Protein AF-A0A3M0Z6K4-F1 (afdb_monomer_lite)

Radius of gyration: 24.85 Å; chains: 1; bounding box: 61×51×43 Å

pLDDT: mean 72.99, std 14.44, range [51.0, 97.12]

Sequence (83 aa):
FLHKIVDGPADKSYGIHVARLAGLPTAVIERAKEVLSNLENDSLDGQNRPRIARDHGRKRKKKNTKSTSRQPSLFDLLEMDDW

Secondary structure (DSSP, 8-state):
------SS--SS-HHHHHHHHTT--HHHHHHHHHHHHHHHHHHEETTTEEGGGGGGG----------------TTGGGSS---

Foldseek 3Di:
DDDDDDPDDDPDDCVLVVCVVVPHDPVVSVVVVVVVVVQQVVQQDPVSDGVVRPPVPPPPPPDPPPDDDPPDDPVVVVVPPDD

Structure (mmCIF, N/CA/C/O backbone):
data_AF-A0A3M0Z6K4-F1
#
_entry.id   AF-A0A3M0Z6K4-F1
#
loop_
_atom_site.group_PDB
_atom_site.id
_atom_site.type_symbol
_atom_site.label_atom_id
_atom_site.label_alt_id
_atom_site.label_comp_id
_atom_site.label_asym_id
_atom_site.label_entity_id
_atom_site.label_seq_id
_atom_site.pdbx_PDB_ins_code
_atom_site.Cartn_x
_atom_site.Cartn_y
_atom_site.Cartn_z
_atom_site.occupancy
_atom_site.B_iso_or_equiv
_atom_site.auth_seq_id
_atom_site.auth_comp_id
_atom_site.auth_asym_id
_a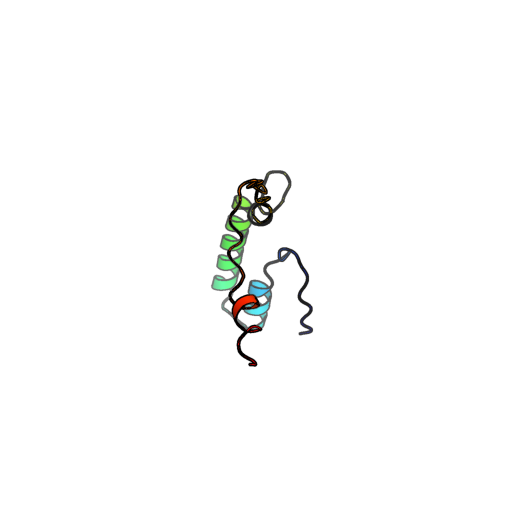tom_site.auth_atom_id
_atom_site.pdbx_PDB_model_num
ATOM 1 N N . PHE A 1 1 ? -1.730 -2.420 -20.292 1.00 62.50 1 PHE A N 1
ATOM 2 C CA . PHE A 1 1 ? -0.559 -1.881 -19.572 1.00 62.50 1 PHE A CA 1
ATOM 3 C C . PHE A 1 1 ? 0.683 -2.165 -20.400 1.00 62.50 1 PHE A C 1
ATOM 5 O O . PHE A 1 1 ? 0.793 -3.271 -20.911 1.00 62.50 1 PHE A O 1
ATOM 12 N N . LEU A 1 2 ? 1.580 -1.192 -20.581 1.00 62.06 2 LEU A N 1
ATOM 13 C CA . LEU A 1 2 ? 2.906 -1.458 -21.148 1.00 62.06 2 LEU A CA 1
ATOM 14 C C . LEU A 1 2 ? 3.796 -2.038 -20.044 1.00 62.06 2 LEU A C 1
ATOM 16 O O . LEU A 1 2 ? 3.940 -1.423 -18.991 1.00 62.06 2 LEU A O 1
ATOM 20 N N . HIS A 1 3 ? 4.376 -3.214 -20.274 1.00 59.03 3 HIS A N 1
ATOM 21 C CA . HIS A 1 3 ? 5.298 -3.848 -19.336 1.00 59.03 3 HIS A CA 1
ATOM 22 C C . HIS A 1 3 ? 6.726 -3.517 -19.761 1.00 59.03 3 HIS A C 1
ATOM 24 O O . HIS A 1 3 ? 7.254 -4.097 -20.706 1.00 59.03 3 HIS A O 1
ATOM 30 N N . LYS A 1 4 ? 7.355 -2.579 -19.054 1.00 70.56 4 LYS A N 1
ATOM 31 C CA . LYS A 1 4 ? 8.809 -2.436 -19.046 1.00 70.56 4 LYS A CA 1
ATOM 32 C C . LYS A 1 4 ? 9.273 -2.770 -17.638 1.00 70.56 4 LYS A C 1
ATOM 34 O O . LYS A 1 4 ? 8.920 -2.066 -16.697 1.00 70.56 4 LYS A O 1
ATOM 39 N N . ILE A 1 5 ? 10.004 -3.871 -17.498 1.00 72.56 5 ILE A N 1
ATOM 40 C CA . ILE A 1 5 ? 10.645 -4.235 -16.235 1.00 72.56 5 ILE A CA 1
ATOM 41 C C . ILE A 1 5 ? 11.834 -3.287 -16.078 1.00 72.56 5 ILE A C 1
ATOM 43 O O . ILE A 1 5 ? 12.681 -3.205 -16.967 1.00 72.56 5 ILE A O 1
ATOM 47 N N . VAL A 1 6 ? 11.838 -2.511 -14.998 1.00 75.69 6 VAL A N 1
ATOM 48 C CA . VAL A 1 6 ? 12.922 -1.589 -14.650 1.00 75.69 6 VAL A CA 1
ATOM 49 C C . VAL A 1 6 ? 13.534 -2.084 -13.352 1.00 75.69 6 VAL A C 1
ATOM 51 O O . VAL A 1 6 ? 12.805 -2.448 -12.430 1.00 75.69 6 VAL A O 1
ATOM 54 N N . ASP A 1 7 ? 14.861 -2.106 -13.292 1.00 73.50 7 ASP A N 1
ATOM 55 C CA . ASP A 1 7 ? 15.582 -2.474 -12.080 1.00 73.50 7 ASP A CA 1
ATOM 56 C C . ASP A 1 7 ? 15.360 -1.418 -10.993 1.00 73.50 7 ASP A C 1
ATOM 58 O O . ASP A 1 7 ? 15.623 -0.231 -11.191 1.00 73.50 7 ASP A O 1
ATOM 62 N N . GLY A 1 8 ? 14.885 -1.858 -9.832 1.00 70.69 8 GLY A N 1
ATOM 63 C CA . GLY A 1 8 ? 14.650 -0.996 -8.681 1.00 70.69 8 GLY A CA 1
ATOM 64 C C . GLY A 1 8 ? 13.437 -1.434 -7.858 1.00 70.69 8 GLY A C 1
ATOM 65 O O . GLY A 1 8 ? 12.594 -2.192 -8.342 1.00 70.69 8 GLY A O 1
ATOM 66 N N . PRO A 1 9 ? 13.347 -0.999 -6.590 1.00 66.19 9 PRO A N 1
ATOM 67 C CA . PRO A 1 9 ? 12.152 -1.210 -5.786 1.00 66.19 9 PRO A CA 1
ATOM 68 C C . PRO A 1 9 ? 10.971 -0.417 -6.366 1.00 66.19 9 PRO A C 1
ATOM 70 O O . PRO A 1 9 ? 11.153 0.627 -6.986 1.00 66.19 9 PRO A O 1
ATOM 73 N N . ALA A 1 10 ? 9.748 -0.900 -6.152 1.00 71.50 10 ALA A N 1
ATOM 74 C CA . ALA A 1 10 ? 8.554 -0.147 -6.518 1.00 71.50 10 ALA A CA 1
ATOM 75 C C . ALA A 1 10 ? 8.366 1.049 -5.571 1.00 71.50 10 ALA A C 1
ATOM 77 O O . ALA A 1 10 ? 8.357 0.875 -4.355 1.00 71.50 10 ALA A O 1
ATOM 78 N N . ASP A 1 11 ? 8.153 2.243 -6.128 1.00 66.31 11 ASP A N 1
ATOM 79 C CA . ASP A 1 11 ? 8.008 3.472 -5.334 1.00 66.31 11 ASP A CA 1
ATOM 80 C C . ASP A 1 11 ? 6.667 3.572 -4.588 1.00 66.31 11 ASP A C 1
ATOM 82 O O . ASP A 1 11 ? 6.541 4.358 -3.652 1.00 66.31 11 ASP A O 1
ATOM 86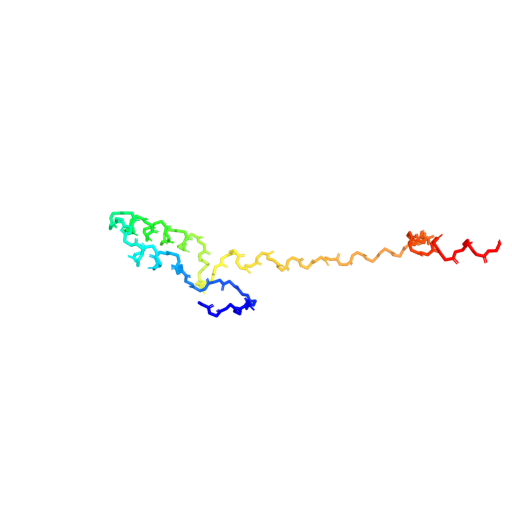 N N . LYS A 1 12 ? 5.622 2.861 -5.049 1.00 72.00 12 LYS A N 1
ATOM 87 C CA . LYS A 1 12 ? 4.242 2.996 -4.545 1.00 72.00 12 LYS A CA 1
ATOM 88 C C . LYS A 1 12 ? 3.452 1.693 -4.658 1.00 72.00 12 LYS A C 1
ATOM 90 O O . LYS A 1 12 ? 3.580 0.951 -5.633 1.00 72.00 12 LYS A O 1
ATOM 95 N N . SER A 1 13 ? 2.531 1.480 -3.719 1.00 79.75 13 SER A N 1
ATOM 96 C CA . SER A 1 13 ? 1.586 0.354 -3.727 1.00 79.75 13 SER A CA 1
ATOM 97 C C . SER A 1 13 ? 0.424 0.568 -4.704 1.00 79.75 13 SER A C 1
ATOM 99 O O . SER A 1 13 ? -0.723 0.803 -4.314 1.00 79.75 13 SER A O 1
ATOM 101 N N . TYR A 1 14 ? 0.702 0.444 -6.004 1.00 84.94 14 TYR A N 1
ATOM 102 C CA . TYR A 1 14 ? -0.311 0.523 -7.066 1.00 84.94 14 TYR A CA 1
ATOM 103 C C . TYR A 1 14 ? -1.425 -0.533 -6.931 1.00 84.94 14 TYR A C 1
ATOM 105 O O . TYR A 1 14 ? -2.536 -0.305 -7.405 1.00 84.94 14 TYR A O 1
ATOM 113 N N . GLY A 1 15 ? -1.182 -1.645 -6.226 1.00 89.12 15 GLY A N 1
ATOM 114 C CA . GLY A 1 15 ? -2.189 -2.680 -5.965 1.00 89.12 15 GLY A CA 1
ATOM 115 C C . GLY A 1 15 ? -3.436 -2.165 -5.234 1.00 89.12 15 GLY A C 1
ATOM 116 O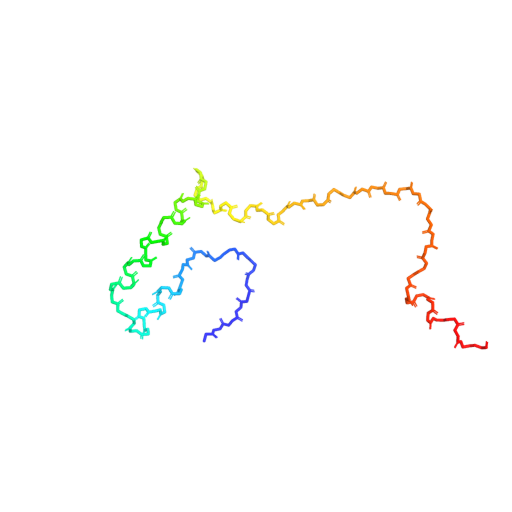 O . GLY A 1 15 ? -4.550 -2.512 -5.618 1.00 89.12 15 GLY A O 1
ATOM 117 N N . ILE A 1 16 ? -3.283 -1.261 -4.255 1.00 90.81 16 ILE A N 1
ATOM 118 C CA . ILE A 1 16 ? -4.424 -0.638 -3.551 1.00 90.81 16 ILE A CA 1
ATOM 119 C C . ILE A 1 16 ? -5.212 0.279 -4.500 1.00 90.81 16 ILE A C 1
ATOM 121 O O . ILE A 1 16 ? -6.434 0.404 -4.401 1.00 90.81 16 ILE A O 1
ATOM 125 N N . HIS A 1 17 ? -4.523 0.916 -5.449 1.00 89.44 17 HIS A N 1
ATOM 126 C CA . HIS A 1 17 ? -5.156 1.778 -6.442 1.00 89.44 17 HIS A CA 1
ATOM 127 C C . HIS A 1 17 ? -6.022 0.965 -7.412 1.00 89.44 17 HIS A C 1
ATOM 129 O O . HIS A 1 17 ? -7.180 1.308 -7.636 1.00 89.44 17 HIS A O 1
ATOM 135 N N . VAL A 1 18 ? -5.497 -0.155 -7.918 1.00 93.00 18 VAL A N 1
ATOM 136 C CA . VAL A 1 18 ? -6.247 -1.067 -8.797 1.00 93.00 18 VAL A CA 1
ATOM 137 C C . VAL A 1 18 ? -7.400 -1.738 -8.047 1.00 93.00 18 VAL A C 1
ATOM 139 O O . VAL A 1 18 ? -8.491 -1.839 -8.592 1.00 93.00 18 VAL A O 1
ATOM 142 N N . ALA A 1 19 ? -7.211 -2.111 -6.779 1.00 93.44 19 ALA A N 1
ATOM 143 C CA . ALA A 1 19 ? -8.266 -2.655 -5.923 1.00 93.44 19 ALA A CA 1
ATOM 144 C C . ALA A 1 19 ? -9.484 -1.719 -5.793 1.00 93.44 19 ALA A C 1
ATOM 146 O O . ALA A 1 19 ? -10.627 -2.174 -5.808 1.00 93.44 19 ALA A O 1
ATOM 147 N N . ARG A 1 20 ? -9.253 -0.401 -5.721 1.00 92.75 20 ARG A N 1
ATOM 148 C CA . ARG A 1 20 ? -10.332 0.596 -5.739 1.00 92.75 20 ARG A CA 1
ATOM 149 C C . ARG A 1 20 ? -11.045 0.643 -7.088 1.00 92.75 20 ARG A C 1
ATOM 151 O O . ARG A 1 20 ? -12.267 0.698 -7.118 1.00 92.75 20 ARG A O 1
ATOM 158 N N . LEU A 1 21 ? -10.292 0.607 -8.189 1.00 94.25 21 LEU A N 1
ATOM 159 C CA . LEU A 1 21 ? -10.857 0.572 -9.545 1.00 94.25 21 LEU A CA 1
ATOM 160 C C . LEU A 1 21 ? -11.658 -0.713 -9.802 1.00 94.25 21 LEU A C 1
ATOM 162 O O . LEU A 1 21 ? -12.636 -0.686 -10.539 1.00 94.25 21 LEU A O 1
ATOM 166 N N . ALA A 1 22 ? -11.276 -1.814 -9.154 1.00 95.50 22 ALA A N 1
ATOM 167 C CA . ALA A 1 22 ? -11.988 -3.088 -9.180 1.00 95.50 22 ALA A CA 1
ATOM 168 C C . ALA A 1 22 ? -13.253 -3.110 -8.298 1.00 95.50 22 ALA A C 1
ATOM 170 O O . ALA A 1 22 ? -13.957 -4.115 -8.279 1.00 95.50 22 ALA A O 1
ATOM 171 N N . GLY A 1 23 ? -13.547 -2.029 -7.564 1.00 95.06 23 GLY A N 1
ATOM 172 C CA . GLY A 1 23 ? -14.762 -1.912 -6.756 1.00 95.06 23 GLY A CA 1
ATOM 173 C C . GLY A 1 23 ? -14.732 -2.687 -5.437 1.00 95.06 23 GLY A C 1
ATOM 174 O O . GLY A 1 23 ? -15.791 -3.038 -4.921 1.00 95.06 23 GLY A O 1
ATOM 175 N N . LEU A 1 24 ? -13.550 -2.967 -4.871 1.00 95.81 24 LEU A N 1
ATOM 176 C CA . LEU A 1 24 ? -13.474 -3.585 -3.543 1.00 95.81 24 LEU A CA 1
ATOM 177 C C . LEU A 1 24 ? -14.084 -2.674 -2.454 1.00 95.81 24 LEU A C 1
ATOM 179 O O . LEU A 1 24 ? -14.013 -1.446 -2.574 1.00 95.81 24 LEU A O 1
ATOM 183 N N . PRO A 1 25 ? -14.633 -3.245 -1.360 1.00 97.12 25 PRO A N 1
ATOM 184 C CA . PRO A 1 25 ? -15.248 -2.468 -0.285 1.00 97.12 25 PRO A CA 1
ATOM 185 C C . PRO A 1 25 ? -14.299 -1.430 0.325 1.00 97.12 25 PRO A C 1
ATOM 187 O O . PRO A 1 25 ? -13.131 -1.717 0.597 1.00 97.12 25 PRO A O 1
ATOM 190 N N . THR A 1 26 ? -14.820 -0.239 0.625 1.00 95.12 26 THR A N 1
ATOM 191 C CA . THR A 1 26 ? -14.042 0.883 1.184 1.00 95.12 26 THR A CA 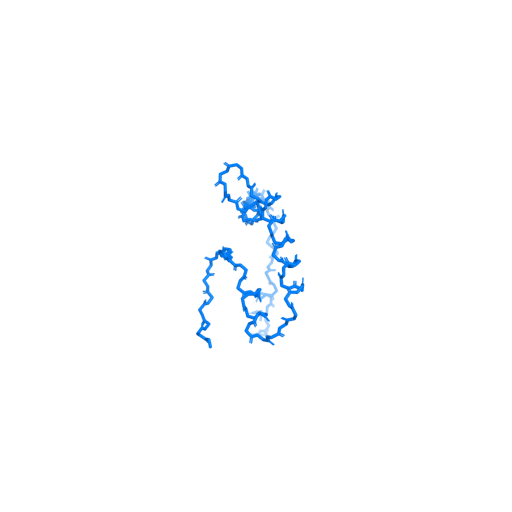1
ATOM 192 C C . THR A 1 26 ? -13.342 0.522 2.492 1.00 95.12 26 THR A C 1
ATOM 194 O O . THR A 1 26 ? -12.171 0.849 2.657 1.00 95.12 26 THR A O 1
ATOM 197 N N . ALA A 1 27 ? -14.004 -0.231 3.374 1.00 96.62 27 ALA A N 1
ATOM 198 C CA . ALA A 1 27 ? -13.422 -0.699 4.633 1.00 96.62 27 ALA A CA 1
ATOM 199 C C . ALA A 1 27 ? -12.145 -1.540 4.428 1.00 96.62 27 ALA A C 1
ATOM 201 O O . ALA A 1 27 ? -11.188 -1.421 5.190 1.00 96.62 27 ALA A O 1
ATOM 202 N N . VAL A 1 28 ? -12.097 -2.353 3.365 1.00 95.50 28 VAL A N 1
ATOM 203 C CA . VAL A 1 28 ? -10.913 -3.159 3.023 1.00 95.50 28 VAL A CA 1
ATOM 204 C C . VAL A 1 28 ? -9.783 -2.262 2.522 1.00 95.50 28 VAL A C 1
ATOM 206 O O . VAL A 1 28 ? -8.629 -2.451 2.908 1.00 95.50 28 VAL A O 1
ATOM 209 N N . ILE A 1 29 ? -10.111 -1.268 1.691 1.00 95.62 29 ILE A N 1
ATOM 210 C CA . ILE A 1 29 ? -9.141 -0.303 1.162 1.00 95.62 29 ILE A CA 1
ATOM 211 C C . ILE A 1 29 ? -8.517 0.528 2.288 1.00 95.62 29 ILE A C 1
ATOM 213 O O . ILE A 1 29 ? -7.302 0.714 2.286 1.00 95.62 29 ILE A O 1
ATOM 217 N N . GLU A 1 30 ? -9.313 1.005 3.247 1.00 95.69 30 GLU A N 1
ATOM 218 C CA . GLU A 1 30 ? -8.810 1.792 4.380 1.00 95.69 30 GLU A CA 1
ATOM 219 C C . GLU A 1 30 ? -7.885 0.968 5.278 1.00 95.69 30 GLU A C 1
ATOM 221 O O . GLU A 1 30 ? -6.743 1.365 5.503 1.00 95.69 30 GLU A O 1
ATOM 226 N N . ARG A 1 31 ? -8.289 -0.249 5.667 1.00 95.88 31 ARG A N 1
ATOM 227 C CA . ARG A 1 31 ? -7.409 -1.142 6.435 1.00 95.88 31 ARG A CA 1
ATOM 228 C C . ARG A 1 31 ? -6.108 -1.431 5.685 1.00 95.88 31 ARG A C 1
ATOM 230 O O . ARG A 1 31 ? -5.035 -1.482 6.283 1.00 95.88 31 ARG A O 1
ATOM 237 N N . ALA A 1 32 ? -6.175 -1.660 4.373 1.00 93.75 32 ALA A N 1
ATOM 238 C CA . ALA A 1 32 ? -4.982 -1.914 3.569 1.00 93.75 32 ALA A CA 1
ATOM 239 C C . ALA A 1 32 ? -4.012 -0.720 3.575 1.00 93.75 32 ALA A C 1
ATOM 241 O O . ALA A 1 32 ? -2.801 -0.936 3.627 1.00 93.75 32 ALA A O 1
ATOM 242 N N . LYS A 1 33 ? -4.524 0.519 3.564 1.00 92.88 33 LYS A N 1
ATOM 243 C CA . LYS A 1 33 ? -3.697 1.728 3.701 1.00 92.88 33 LYS A CA 1
ATOM 244 C C . LYS A 1 33 ? -3.045 1.825 5.077 1.00 92.88 33 LYS A C 1
ATOM 246 O O . LYS A 1 33 ? -1.864 2.143 5.141 1.00 92.88 33 LYS A O 1
ATOM 251 N N . GLU A 1 34 ? -3.778 1.538 6.151 1.00 93.06 34 GLU A N 1
ATOM 252 C CA . GLU A 1 34 ? -3.219 1.542 7.512 1.00 93.06 34 GLU A CA 1
ATOM 253 C C . GLU A 1 34 ? -2.065 0.545 7.638 1.00 93.06 34 GLU A C 1
ATOM 255 O O . GLU A 1 34 ? -0.979 0.889 8.099 1.00 93.06 34 GLU A O 1
ATOM 260 N N . VAL A 1 35 ? -2.261 -0.684 7.153 1.00 90.31 35 VAL A N 1
ATOM 261 C CA . VAL A 1 35 ? -1.205 -1.703 7.174 1.00 90.31 35 VAL A CA 1
ATOM 262 C C . VAL A 1 35 ? -0.016 -1.313 6.307 1.00 90.31 35 VAL A C 1
ATOM 264 O O . VAL A 1 35 ? 1.120 -1.522 6.726 1.00 90.31 35 VAL A O 1
ATOM 267 N N . LEU A 1 36 ? -0.253 -0.726 5.132 1.00 87.88 36 LEU A N 1
ATOM 268 C CA . LEU A 1 36 ? 0.825 -0.208 4.296 1.00 87.88 36 LEU A CA 1
ATOM 269 C C . LEU A 1 36 ? 1.627 0.870 5.032 1.00 87.88 36 LEU A C 1
ATOM 271 O O . LEU A 1 36 ? 2.850 0.794 5.046 1.00 87.88 36 LEU A O 1
ATOM 275 N N . SER A 1 37 ? 0.951 1.823 5.677 1.00 87.56 37 SER A N 1
ATOM 276 C CA . SER A 1 37 ? 1.612 2.888 6.434 1.00 87.56 37 SER A CA 1
ATOM 277 C C . SER A 1 37 ? 2.470 2.326 7.566 1.00 87.56 37 SER A C 1
ATOM 279 O O . SER A 1 37 ? 3.601 2.767 7.739 1.00 87.56 37 SER A O 1
ATOM 281 N N . ASN A 1 38 ? 1.978 1.321 8.292 1.00 85.88 38 ASN A N 1
ATOM 282 C CA . ASN A 1 38 ? 2.745 0.670 9.354 1.00 85.88 38 ASN A CA 1
ATOM 283 C C . ASN A 1 38 ? 3.992 -0.037 8.803 1.00 85.88 38 ASN A C 1
ATOM 285 O O . ASN A 1 38 ? 5.088 0.143 9.325 1.00 85.88 38 ASN A O 1
ATOM 289 N N . LEU A 1 39 ? 3.845 -0.790 7.708 1.00 84.06 39 LEU A N 1
ATOM 290 C CA . LEU A 1 39 ? 4.962 -1.488 7.069 1.00 84.06 39 LEU A CA 1
ATOM 291 C C . LEU A 1 39 ? 6.005 -0.520 6.514 1.00 84.06 39 LEU A C 1
ATOM 293 O O . LEU A 1 39 ? 7.198 -0.789 6.633 1.00 84.06 39 LEU A O 1
ATOM 297 N N . GLU A 1 40 ? 5.578 0.588 5.910 1.00 82.12 40 GLU A N 1
ATOM 298 C CA . GLU A 1 40 ? 6.477 1.638 5.436 1.00 82.12 40 GLU A CA 1
ATOM 299 C C . GLU A 1 40 ? 7.207 2.280 6.619 1.00 82.12 40 GLU A C 1
ATOM 301 O O . GLU A 1 40 ? 8.431 2.333 6.605 1.00 82.12 40 GLU A O 1
ATOM 306 N N . ASN A 1 41 ? 6.509 2.653 7.692 1.00 81.31 41 ASN A N 1
ATOM 307 C CA . ASN A 1 41 ? 7.135 3.235 8.882 1.00 81.31 41 ASN A CA 1
ATOM 308 C C . ASN A 1 41 ? 8.190 2.312 9.519 1.00 81.31 41 ASN A C 1
ATOM 310 O O . ASN A 1 41 ? 9.272 2.776 9.872 1.00 81.31 41 ASN A O 1
ATOM 314 N N . ASP A 1 42 ? 7.921 1.008 9.606 1.00 78.44 42 ASP A N 1
ATOM 315 C CA . ASP A 1 42 ? 8.874 0.031 10.153 1.00 78.44 42 ASP A CA 1
ATOM 316 C C . ASP A 1 42 ? 10.046 -0.249 9.194 1.00 78.44 42 ASP A C 1
ATOM 318 O O . ASP A 1 42 ? 11.184 -0.534 9.603 1.00 78.44 42 ASP A O 1
ATOM 322 N N . SER A 1 43 ? 9.773 -0.156 7.891 1.00 70.56 43 SER A N 1
ATOM 323 C CA . SER A 1 43 ? 10.734 -0.444 6.830 1.00 70.56 43 SER A CA 1
ATOM 324 C C . SER A 1 43 ? 11.583 0.760 6.438 1.00 70.56 43 SER A C 1
ATOM 326 O O . SER A 1 43 ? 12.594 0.554 5.776 1.00 70.56 43 SER A O 1
ATOM 328 N N . LEU A 1 44 ? 11.236 1.994 6.799 1.00 69.62 44 LEU A N 1
ATOM 329 C CA . LEU A 1 44 ? 11.995 3.190 6.429 1.00 69.62 44 LEU A CA 1
ATOM 330 C C . LEU A 1 44 ? 13.075 3.494 7.486 1.00 69.62 44 LEU A C 1
ATOM 332 O O . LEU A 1 44 ? 12.799 3.664 8.668 1.00 69.62 44 LEU A O 1
ATOM 336 N N . ASP A 1 45 ? 14.344 3.564 7.070 1.00 65.44 45 ASP A N 1
ATOM 337 C CA . ASP A 1 45 ? 15.425 4.106 7.916 1.00 65.44 45 ASP A CA 1
ATOM 338 C C . ASP A 1 45 ? 15.268 5.635 8.073 1.00 65.44 45 ASP A C 1
ATOM 340 O O . ASP A 1 45 ? 14.616 6.269 7.248 1.00 65.44 45 ASP A O 1
ATOM 344 N N . GLY A 1 46 ? 15.962 6.269 9.033 1.00 63.38 46 GLY A N 1
ATOM 345 C CA . GLY A 1 46 ? 15.949 7.733 9.268 1.00 63.38 46 GLY A CA 1
ATOM 346 C C . GLY A 1 46 ? 16.363 8.636 8.084 1.00 63.38 46 GLY A C 1
ATOM 347 O O . GLY A 1 46 ? 16.404 9.852 8.221 1.00 63.38 46 GLY A O 1
ATOM 348 N N . GLN A 1 47 ? 16.660 8.055 6.917 1.00 64.25 47 GLN A N 1
ATOM 349 C CA . GLN A 1 47 ? 16.830 8.745 5.633 1.00 64.25 47 GLN A CA 1
ATOM 350 C C . GLN A 1 47 ? 15.707 8.448 4.620 1.00 64.25 47 GLN A C 1
ATOM 352 O O . GLN A 1 47 ? 15.908 8.621 3.419 1.00 64.25 47 GLN A O 1
ATOM 357 N N . ASN A 1 48 ? 14.546 7.975 5.085 1.00 64.31 48 ASN A N 1
ATOM 358 C CA . ASN A 1 48 ? 13.376 7.643 4.271 1.00 64.31 48 ASN A CA 1
ATOM 359 C C . ASN A 1 48 ? 13.680 6.640 3.138 1.00 64.31 48 ASN A C 1
ATOM 361 O O . ASN A 1 48 ? 13.179 6.760 2.022 1.00 64.31 48 ASN A O 1
ATOM 365 N N . ARG A 1 49 ? 14.563 5.666 3.403 1.00 65.81 49 ARG A N 1
ATOM 366 C CA . ARG A 1 49 ? 14.917 4.603 2.449 1.00 65.81 49 ARG A CA 1
ATOM 367 C C . ARG A 1 49 ? 14.378 3.266 2.944 1.00 65.81 49 ARG A C 1
ATOM 369 O O . ARG A 1 49 ? 14.612 2.949 4.113 1.00 65.81 49 ARG A O 1
ATOM 376 N N . PRO A 1 50 ? 13.738 2.457 2.082 1.00 65.50 50 PRO A N 1
ATOM 377 C CA . PRO A 1 50 ? 13.276 1.134 2.469 1.00 65.50 50 PRO A CA 1
ATOM 378 C C . PRO A 1 50 ? 14.477 0.243 2.812 1.00 65.50 50 PRO A C 1
ATOM 380 O O . PRO A 1 50 ? 15.362 0.004 1.990 1.00 65.50 50 PRO A O 1
ATOM 383 N N . ARG A 1 51 ? 14.505 -0.269 4.040 1.00 66.00 51 ARG A N 1
ATOM 384 C CA . ARG A 1 51 ? 15.515 -1.179 4.595 1.00 66.00 51 ARG A CA 1
ATOM 385 C C . ARG A 1 51 ? 15.649 -2.451 3.769 1.00 66.00 51 ARG A C 1
ATOM 387 O O . ARG A 1 51 ? 16.767 -2.920 3.569 1.00 66.00 51 ARG A O 1
ATOM 394 N N . ILE A 1 52 ? 14.539 -2.937 3.207 1.00 63.78 52 ILE A N 1
ATOM 395 C CA . ILE A 1 52 ? 14.506 -4.086 2.290 1.00 63.78 52 ILE A CA 1
ATOM 396 C C . ILE A 1 52 ? 15.407 -3.867 1.061 1.00 63.78 52 ILE A C 1
ATOM 398 O O . ILE A 1 52 ? 16.043 -4.803 0.586 1.00 63.78 52 ILE A O 1
ATOM 402 N N . ALA A 1 53 ? 15.534 -2.627 0.573 1.00 62.06 53 ALA A N 1
ATOM 403 C CA . ALA A 1 53 ? 16.337 -2.323 -0.611 1.00 62.06 53 ALA A CA 1
ATOM 404 C C . ALA A 1 53 ? 17.852 -2.393 -0.343 1.00 62.06 53 ALA A C 1
ATOM 406 O O . ALA A 1 53 ? 18.647 -2.370 -1.282 1.00 62.06 53 ALA A O 1
ATOM 407 N N . ARG A 1 54 ? 18.279 -2.478 0.926 1.00 61.47 54 ARG A N 1
ATOM 408 C CA . ARG A 1 54 ? 19.700 -2.465 1.304 1.00 61.47 54 ARG A CA 1
ATOM 409 C C . ARG A 1 54 ? 20.362 -3.849 1.256 1.00 61.47 54 ARG A C 1
ATOM 411 O O . ARG A 1 54 ? 21.591 -3.898 1.237 1.00 61.47 54 ARG A O 1
ATOM 418 N N . ASP A 1 55 ? 19.608 -4.954 1.221 1.00 57.34 55 ASP A N 1
ATOM 419 C CA . ASP A 1 55 ? 20.174 -6.284 1.531 1.00 57.34 55 ASP A CA 1
ATOM 420 C C . ASP A 1 55 ? 20.655 -7.119 0.324 1.00 57.34 55 ASP A C 1
ATOM 422 O O . ASP A 1 55 ? 21.435 -8.059 0.479 1.00 57.34 55 ASP A O 1
ATOM 426 N N . HIS A 1 56 ? 20.333 -6.755 -0.921 1.00 59.56 56 HIS A N 1
ATOM 427 C CA . HIS A 1 56 ? 20.790 -7.542 -2.085 1.00 59.56 56 HIS A CA 1
ATOM 428 C C . HIS A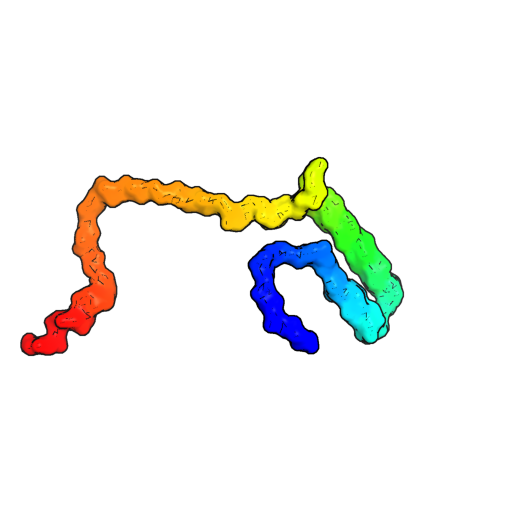 1 56 ? 22.231 -7.247 -2.544 1.00 59.56 56 HIS A C 1
ATOM 430 O O . HIS A 1 56 ? 22.718 -7.822 -3.515 1.00 59.56 56 HIS A O 1
ATOM 436 N N . GLY A 1 57 ? 22.959 -6.408 -1.803 1.00 56.81 57 GLY A N 1
ATOM 437 C CA . GLY A 1 57 ? 24.345 -6.031 -2.075 1.00 56.81 57 GLY A CA 1
ATOM 438 C C . GLY A 1 57 ? 25.397 -6.741 -1.221 1.00 56.81 57 GLY A C 1
ATOM 439 O O . GLY A 1 57 ? 26.484 -6.183 -1.046 1.00 56.81 57 GLY A O 1
ATOM 440 N N . ARG A 1 58 ? 25.135 -7.934 -0.655 1.00 56.50 58 ARG A N 1
ATOM 441 C CA . ARG A 1 58 ? 26.198 -8.728 -0.006 1.00 56.50 58 ARG A CA 1
ATOM 442 C C . ARG A 1 58 ? 27.241 -9.122 -1.052 1.00 56.50 58 ARG A C 1
ATOM 444 O O . ARG A 1 58 ? 27.154 -10.168 -1.691 1.00 56.50 58 ARG A O 1
ATOM 451 N N . LYS A 1 59 ? 28.261 -8.271 -1.202 1.00 58.59 59 LYS A N 1
ATOM 452 C CA . LYS A 1 59 ? 29.518 -8.563 -1.890 1.00 58.59 59 LYS A CA 1
ATOM 453 C C . LYS A 1 59 ? 30.012 -9.926 -1.401 1.00 58.59 59 LYS A C 1
ATOM 455 O O . LYS A 1 59 ? 30.558 -10.033 -0.303 1.00 58.59 59 LYS A O 1
ATOM 460 N N . ARG A 1 60 ? 29.820 -10.975 -2.209 1.00 60.31 60 ARG A N 1
ATOM 461 C CA . ARG A 1 60 ? 30.487 -12.266 -2.018 1.00 60.31 60 ARG A CA 1
ATOM 462 C C . ARG A 1 60 ? 31.982 -11.958 -2.024 1.00 60.31 60 ARG A C 1
ATOM 464 O O . ARG A 1 60 ? 32.541 -11.638 -3.070 1.00 60.31 60 ARG A O 1
ATOM 471 N N . LYS A 1 61 ? 32.623 -11.981 -0.849 1.00 58.81 61 LYS A N 1
ATOM 472 C CA . LYS A 1 61 ? 34.086 -11.954 -0.736 1.00 58.81 61 LYS A CA 1
ATOM 473 C C . LYS A 1 61 ? 34.611 -13.071 -1.642 1.00 58.81 61 LYS A C 1
ATOM 475 O O . LYS A 1 61 ? 34.402 -14.243 -1.334 1.00 58.81 61 LYS A O 1
ATOM 480 N N . LYS A 1 62 ? 35.252 -12.714 -2.761 1.00 57.41 62 LYS A N 1
ATOM 481 C CA . LYS A 1 62 ? 36.014 -13.654 -3.591 1.00 57.41 62 LYS A CA 1
ATOM 482 C C . LYS A 1 62 ? 37.099 -14.258 -2.695 1.00 57.41 62 LYS A C 1
ATOM 484 O O . LYS A 1 62 ? 38.086 -13.594 -2.390 1.00 57.41 62 LYS A O 1
ATOM 489 N N . LYS A 1 63 ? 36.884 -15.483 -2.210 1.00 59.16 63 LYS A N 1
ATOM 490 C CA . LYS A 1 63 ? 37.935 -16.273 -1.566 1.00 59.16 63 LYS A CA 1
ATOM 491 C C . LYS A 1 63 ? 38.886 -16.715 -2.676 1.00 59.16 63 LYS A C 1
ATOM 493 O O . LYS A 1 63 ? 38.473 -17.410 -3.597 1.00 59.16 63 LYS A O 1
ATOM 498 N N . ASN A 1 64 ? 40.127 -16.251 -2.619 1.00 61.00 64 ASN A N 1
ATOM 499 C CA . ASN A 1 64 ? 41.181 -16.625 -3.552 1.00 61.00 64 ASN A CA 1
ATOM 500 C C . ASN A 1 64 ? 41.679 -18.032 -3.180 1.00 61.00 64 ASN A C 1
ATOM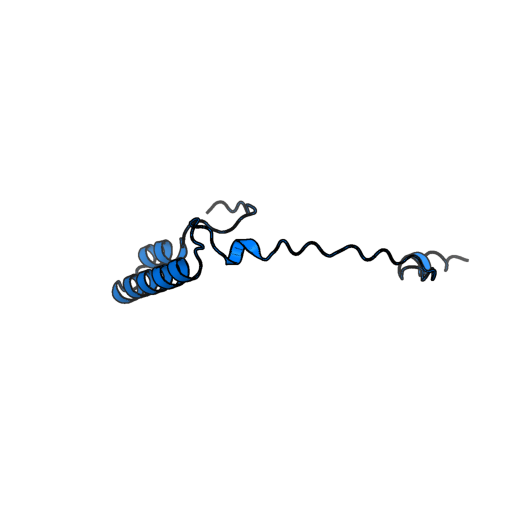 502 O O . ASN A 1 64 ? 42.551 -18.163 -2.324 1.00 61.00 64 ASN A O 1
ATOM 506 N N . THR A 1 65 ? 41.098 -19.091 -3.751 1.00 58.16 65 THR A N 1
ATOM 507 C CA . THR A 1 65 ? 41.603 -20.460 -3.566 1.00 58.16 65 THR A CA 1
ATOM 508 C C . THR A 1 65 ? 42.721 -20.721 -4.570 1.00 58.16 65 THR A C 1
ATOM 510 O O . THR A 1 65 ? 42.534 -21.357 -5.605 1.00 58.16 65 THR A O 1
ATOM 513 N N . LYS A 1 66 ? 43.912 -20.211 -4.249 1.00 62.75 66 LYS A N 1
ATOM 514 C CA . LYS A 1 66 ? 45.170 -20.774 -4.746 1.00 62.75 66 LYS A CA 1
ATOM 515 C C . LYS A 1 66 ? 45.340 -22.165 -4.119 1.00 62.75 66 LYS A C 1
ATOM 517 O O . LYS A 1 66 ? 45.908 -22.263 -3.040 1.00 62.75 66 LYS A O 1
ATOM 522 N N . SER A 1 67 ? 44.833 -23.209 -4.773 1.00 55.34 67 SER A N 1
ATOM 523 C CA . SER A 1 67 ? 45.330 -24.591 -4.635 1.00 55.34 67 SER A CA 1
ATOM 524 C C . SER A 1 67 ? 44.581 -25.530 -5.586 1.00 55.34 67 SER A C 1
ATOM 526 O O . SER A 1 67 ? 43.452 -25.937 -5.336 1.00 55.34 67 SER A O 1
ATOM 528 N N . THR A 1 68 ? 45.241 -25.817 -6.701 1.00 58.56 68 THR A N 1
ATOM 529 C CA . THR A 1 68 ? 45.260 -27.061 -7.478 1.00 58.56 68 THR A CA 1
ATOM 530 C C . THR A 1 68 ? 44.213 -28.138 -7.146 1.00 58.56 68 THR A C 1
ATOM 532 O O . THR A 1 68 ? 44.395 -28.945 -6.244 1.00 58.56 68 THR A O 1
ATOM 535 N N . SER A 1 69 ? 43.192 -28.253 -7.991 1.00 56.88 69 SER A N 1
ATOM 536 C CA . SER A 1 69 ? 42.907 -29.496 -8.723 1.00 56.88 69 SER A CA 1
ATOM 537 C C . SER A 1 69 ? 42.118 -29.118 -9.979 1.00 56.88 69 SER A C 1
ATOM 539 O O . SER A 1 69 ? 41.057 -28.503 -9.906 1.00 56.88 69 SER A O 1
ATOM 541 N N . ARG A 1 70 ? 42.696 -29.389 -11.155 1.00 62.41 70 ARG A N 1
ATOM 542 C CA . ARG A 1 70 ? 41.997 -29.297 -12.443 1.00 62.41 70 ARG A CA 1
ATOM 543 C C . ARG A 1 70 ? 40.983 -30.435 -12.470 1.00 62.41 70 ARG A C 1
ATOM 545 O O . ARG A 1 70 ? 41.307 -31.520 -12.934 1.00 62.41 70 ARG A O 1
ATOM 552 N N . GLN A 1 71 ? 39.800 -30.216 -11.911 1.00 63.16 71 GLN A N 1
ATOM 553 C CA . GLN A 1 71 ? 38.646 -31.017 -12.294 1.00 63.16 71 GLN A CA 1
ATOM 554 C C . GLN A 1 71 ? 38.110 -30.393 -13.588 1.00 63.16 71 GLN A C 1
ATOM 556 O O . GLN A 1 71 ? 37.710 -29.225 -13.546 1.00 63.16 71 GLN A O 1
ATOM 561 N N . PRO A 1 72 ? 38.196 -31.087 -14.737 1.00 67.88 72 PRO A N 1
ATOM 562 C CA . PRO A 1 72 ? 37.572 -30.607 -15.960 1.00 67.88 72 PRO A CA 1
ATOM 563 C C . PRO A 1 72 ? 36.061 -30.494 -15.753 1.00 67.88 72 PRO A C 1
ATOM 565 O O . PRO A 1 72 ? 35.470 -31.195 -14.925 1.00 67.88 72 PRO A O 1
ATOM 568 N N . SER A 1 73 ? 35.441 -29.571 -16.477 1.00 72.75 73 SER A N 1
ATOM 569 C CA . SER A 1 73 ? 33.989 -29.454 -16.470 1.00 72.75 73 SER A CA 1
ATOM 570 C C . SER A 1 73 ? 33.361 -30.668 -17.171 1.00 72.75 73 SER A C 1
ATOM 572 O O . SER A 1 73 ? 33.997 -31.299 -18.010 1.00 72.75 73 SER A O 1
ATOM 574 N N . LEU A 1 74 ? 32.096 -30.990 -16.867 1.00 54.97 74 LEU A N 1
ATOM 575 C CA . LEU A 1 74 ? 31.340 -32.047 -17.566 1.00 54.97 74 LEU A CA 1
ATOM 576 C C . LEU A 1 74 ? 31.314 -31.834 -19.095 1.00 54.97 74 LEU A C 1
ATOM 578 O O . LEU A 1 74 ? 31.177 -32.789 -19.848 1.00 54.97 74 LEU A O 1
ATOM 582 N N . PHE A 1 75 ? 31.477 -30.585 -19.538 1.00 58.25 75 PHE A N 1
ATOM 583 C CA . PHE A 1 75 ? 31.529 -30.201 -20.944 1.00 58.25 75 PHE A CA 1
ATOM 584 C C . PHE A 1 75 ? 32.896 -30.472 -21.593 1.00 58.25 75 PHE A C 1
ATOM 586 O O . PHE A 1 75 ? 32.927 -30.785 -22.773 1.00 58.25 75 PHE A O 1
ATOM 593 N N . ASP A 1 76 ? 34.000 -30.455 -20.835 1.00 64.50 76 ASP A N 1
ATOM 594 C CA . ASP A 1 76 ? 35.331 -30.833 -21.348 1.00 64.50 76 ASP A CA 1
ATOM 595 C C . ASP A 1 76 ? 35.464 -32.354 -21.562 1.00 64.50 76 ASP A C 1
ATOM 597 O O . ASP A 1 76 ? 36.326 -32.809 -22.306 1.00 64.50 76 ASP A O 1
ATOM 601 N N . LEU A 1 77 ? 34.634 -33.158 -20.886 1.00 61.25 77 LEU A N 1
ATOM 602 C CA . LEU A 1 77 ? 34.665 -34.626 -20.964 1.00 61.25 77 LEU A CA 1
ATOM 603 C C . LEU A 1 77 ? 33.831 -35.176 -22.131 1.00 61.25 77 LEU A C 1
ATOM 605 O O . LEU A 1 77 ? 33.861 -36.372 -22.387 1.00 61.25 77 LEU A O 1
ATOM 609 N N . LEU A 1 78 ? 33.092 -34.311 -22.832 1.00 60.56 78 LEU A N 1
ATOM 610 C CA . LEU A 1 78 ? 32.221 -34.698 -23.941 1.00 60.56 78 LEU A CA 1
ATOM 611 C C . LEU A 1 78 ? 32.835 -34.411 -25.325 1.00 60.56 78 LEU A C 1
ATOM 613 O O . LEU A 1 78 ? 32.205 -34.699 -26.333 1.00 60.56 78 LEU A O 1
ATOM 617 N N . GLU A 1 79 ? 34.058 -33.873 -25.382 1.00 63.12 79 GLU A N 1
ATOM 618 C CA . GLU A 1 79 ? 34.805 -33.628 -26.630 1.00 63.12 79 GLU A CA 1
ATOM 619 C C . GLU A 1 79 ? 35.877 -34.703 -26.927 1.00 63.12 79 GLU A C 1
ATOM 621 O O . GLU A 1 79 ? 36.680 -34.525 -27.839 1.00 63.12 79 GLU A O 1
ATOM 626 N N . MET A 1 80 ? 35.929 -35.817 -26.180 1.00 57.53 80 MET A N 1
ATOM 627 C CA . MET A 1 80 ? 36.993 -36.837 -26.307 1.00 57.53 80 MET A CA 1
ATOM 628 C C . MET A 1 80 ? 36.534 -38.255 -26.701 1.00 57.53 80 MET A C 1
ATOM 630 O O . MET A 1 80 ? 37.329 -39.179 -26.576 1.00 57.53 80 MET A O 1
ATOM 634 N N . ASP A 1 81 ? 35.321 -38.433 -27.233 1.00 56.38 81 ASP A N 1
ATOM 635 C CA . ASP A 1 81 ? 34.859 -39.718 -27.798 1.00 56.38 81 ASP A CA 1
ATOM 636 C C . ASP A 1 81 ? 34.444 -39.567 -29.275 1.00 56.38 81 ASP A C 1
ATOM 638 O O . ASP A 1 81 ? 33.299 -39.799 -29.649 1.00 56.38 81 ASP A O 1
ATOM 642 N N . ASP A 1 82 ? 35.405 -39.180 -30.117 1.00 59.66 82 ASP A N 1
ATOM 643 C CA . ASP A 1 82 ? 35.356 -39.343 -31.578 1.00 59.66 82 ASP A CA 1
ATOM 644 C C . ASP A 1 82 ? 36.731 -39.854 -32.081 1.00 59.66 82 ASP A C 1
ATOM 646 O O . ASP A 1 82 ? 37.411 -39.157 -32.832 1.00 59.66 82 ASP A O 1
ATOM 650 N N . TRP A 1 83 ? 37.180 -41.038 -31.617 1.00 51.00 83 TRP A N 1
ATOM 651 C CA . TRP A 1 83 ? 37.937 -42.041 -32.406 1.00 51.00 83 TRP A CA 1
ATOM 652 C C . TRP A 1 83 ? 38.129 -43.373 -31.665 1.00 51.00 83 TRP A C 1
ATOM 654 O O . TRP A 1 83 ? 38.670 -43.355 -30.536 1.00 51.00 83 TRP A O 1
#